Protein AF-A0A8T5KIC7-F1 (afdb_monomer_lite)

Structure (mmCIF, N/CA/C/O backbone):
data_AF-A0A8T5KIC7-F1
#
_entry.id   AF-A0A8T5KIC7-F1
#
loop_
_atom_site.group_PDB
_atom_site.id
_atom_site.type_symbol
_atom_site.label_atom_id
_atom_site.label_alt_id
_atom_site.label_comp_id
_atom_site.label_asym_id
_atom_site.label_entity_id
_atom_site.label_seq_id
_atom_site.pdbx_PDB_ins_code
_atom_site.Cartn_x
_atom_site.Cartn_y
_atom_site.Cartn_z
_atom_site.occupancy
_atom_site.B_iso_or_equiv
_atom_site.auth_seq_id
_atom_site.auth_comp_id
_atom_site.auth_asym_id
_atom_site.auth_atom_id
_atom_site.pdbx_PDB_model_num
ATOM 1 N N . ALA A 1 1 ? 33.654 11.882 -18.221 1.00 42.78 1 ALA A N 1
ATOM 2 C CA . ALA A 1 1 ? 33.179 10.491 -18.332 1.00 42.78 1 ALA A CA 1
ATOM 3 C C . ALA A 1 1 ? 33.387 9.839 -16.976 1.00 42.78 1 ALA A C 1
ATOM 5 O O . ALA A 1 1 ? 34.478 9.979 -16.438 1.00 42.78 1 ALA A O 1
ATOM 6 N N . VAL A 1 2 ? 32.353 9.245 -16.381 1.00 43.81 2 VAL A N 1
ATOM 7 C CA . VAL A 1 2 ? 32.479 8.500 -15.118 1.00 43.81 2 VAL A CA 1
ATOM 8 C C . VAL A 1 2 ? 32.190 7.044 -15.455 1.00 43.81 2 VAL A C 1
ATOM 10 O O . VAL A 1 2 ? 31.061 6.596 -15.331 1.00 43.81 2 VAL A O 1
ATOM 13 N N . ASP A 1 3 ? 33.214 6.356 -15.958 1.00 50.81 3 ASP A N 1
ATOM 14 C CA . ASP A 1 3 ? 33.182 4.938 -16.322 1.00 50.81 3 ASP A CA 1
ATOM 15 C C . ASP A 1 3 ? 34.387 4.243 -15.673 1.00 50.81 3 ASP A C 1
ATOM 17 O O . ASP A 1 3 ? 35.364 3.890 -16.327 1.00 50.81 3 ASP A O 1
ATOM 21 N N . MET A 1 4 ? 34.333 4.080 -14.350 1.00 52.72 4 MET A N 1
ATOM 22 C CA . MET A 1 4 ? 35.176 3.120 -13.629 1.00 52.72 4 MET A CA 1
ATOM 23 C C . MET A 1 4 ? 34.261 2.180 -12.836 1.00 52.72 4 MET A C 1
ATOM 25 O O . MET A 1 4 ? 34.002 2.429 -11.658 1.00 52.72 4 MET A O 1
ATOM 29 N N . PRO A 1 5 ? 33.729 1.116 -13.471 1.00 55.31 5 PRO A N 1
ATOM 30 C CA . PRO A 1 5 ? 32.832 0.162 -12.816 1.00 55.31 5 PRO A CA 1
ATOM 31 C C . PRO A 1 5 ? 33.469 -0.538 -11.609 1.00 55.31 5 PRO A C 1
ATOM 33 O O . PRO A 1 5 ? 32.752 -0.934 -10.700 1.00 55.31 5 PRO A O 1
ATOM 36 N N . GLU A 1 6 ? 34.801 -0.656 -11.579 1.00 56.16 6 GLU A N 1
ATOM 37 C CA . GLU A 1 6 ? 35.545 -1.322 -10.497 1.00 56.16 6 GLU A CA 1
ATOM 38 C C . GLU A 1 6 ? 35.729 -0.465 -9.234 1.00 56.16 6 GLU A C 1
ATOM 40 O O . GLU A 1 6 ? 36.170 -0.974 -8.211 1.00 56.16 6 GLU A O 1
ATOM 45 N N . ILE A 1 7 ? 35.370 0.823 -9.284 1.00 55.19 7 ILE A N 1
ATOM 46 C CA . ILE A 1 7 ? 35.422 1.755 -8.138 1.00 55.19 7 ILE A CA 1
ATOM 47 C C . ILE A 1 7 ? 34.004 2.232 -7.774 1.00 55.19 7 ILE A C 1
ATOM 49 O O . ILE A 1 7 ? 33.809 3.184 -7.022 1.00 55.19 7 ILE A O 1
ATOM 53 N N . CYS A 1 8 ? 32.976 1.612 -8.357 1.00 53.81 8 CYS A N 1
ATOM 54 C CA . CYS A 1 8 ? 31.594 1.989 -8.121 1.00 53.81 8 CYS A CA 1
ATOM 55 C C . CYS A 1 8 ? 30.953 0.997 -7.149 1.00 53.81 8 CYS A C 1
ATOM 57 O O . CYS A 1 8 ? 30.406 -0.023 -7.558 1.00 53.81 8 CYS A O 1
ATOM 59 N N . ASP A 1 9 ? 30.965 1.336 -5.860 1.00 59.59 9 ASP A N 1
ATOM 60 C CA 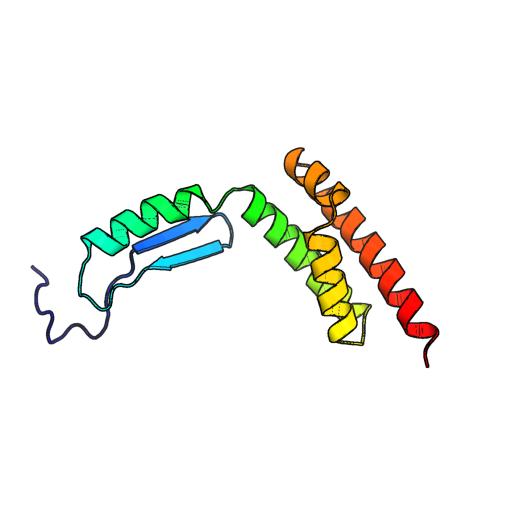. ASP A 1 9 ? 30.310 0.552 -4.800 1.00 59.59 9 ASP A CA 1
ATOM 61 C C . ASP A 1 9 ? 28.767 0.596 -4.882 1.00 59.59 9 ASP A C 1
ATOM 63 O O . ASP A 1 9 ? 28.069 0.056 -4.021 1.00 59.59 9 ASP A O 1
ATOM 67 N N . PHE A 1 10 ? 28.198 1.280 -5.887 1.00 62.19 10 PHE A N 1
ATOM 68 C CA . PHE A 1 10 ? 26.761 1.509 -5.988 1.00 62.19 10 PHE A CA 1
ATOM 69 C C . PHE A 1 10 ? 26.236 1.555 -7.429 1.00 62.19 10 PHE A C 1
ATOM 71 O O . PHE A 1 10 ? 26.627 2.392 -8.241 1.00 62.19 10 PHE A O 1
ATOM 78 N N . TYR A 1 11 ? 25.238 0.718 -7.719 1.00 73.12 11 TYR A N 1
ATOM 79 C CA . TYR A 1 11 ? 24.448 0.813 -8.946 1.00 73.12 11 TYR A CA 1
ATOM 80 C C . TYR A 1 11 ? 23.289 1.791 -8.760 1.00 73.12 11 TYR A C 1
ATOM 82 O O . TYR A 1 11 ? 22.445 1.584 -7.892 1.00 73.12 11 TYR A O 1
ATOM 90 N N . SER A 1 12 ? 23.188 2.813 -9.616 1.00 80.44 12 SER A N 1
ATOM 91 C CA . SER A 1 12 ? 22.031 3.718 -9.610 1.00 80.44 12 SER A CA 1
ATOM 92 C C . SER A 1 12 ? 20.760 2.983 -10.079 1.00 80.44 12 SER A C 1
ATOM 94 O O . SER A 1 12 ? 20.701 2.552 -11.239 1.00 80.44 12 SER A O 1
ATOM 96 N N . PRO A 1 13 ? 19.742 2.801 -9.214 1.00 90.06 13 PRO A N 1
ATOM 97 C CA . PRO A 1 13 ? 18.540 2.055 -9.566 1.00 90.06 13 PRO A CA 1
ATOM 98 C C . PRO A 1 13 ? 17.670 2.797 -10.583 1.00 90.06 13 PRO A C 1
ATOM 100 O O . PRO A 1 13 ? 17.586 4.026 -10.606 1.00 90.06 13 PRO A O 1
ATOM 103 N N . ALA A 1 14 ? 16.898 2.041 -11.366 1.00 95.19 14 ALA A N 1
ATOM 104 C CA . ALA A 1 14 ? 15.762 2.615 -12.076 1.00 95.19 14 ALA A CA 1
ATOM 105 C C . ALA A 1 14 ? 14.617 2.836 -11.072 1.00 95.19 14 ALA A C 1
ATOM 107 O O . ALA A 1 14 ? 13.985 1.877 -10.634 1.00 95.19 14 ALA A O 1
ATOM 108 N N . VAL A 1 15 ? 14.359 4.095 -10.701 1.00 96.00 15 VAL A N 1
ATOM 109 C CA . VAL A 1 15 ? 13.364 4.456 -9.672 1.00 96.00 15 VAL A CA 1
ATOM 110 C C . VAL A 1 15 ? 12.106 5.062 -10.286 1.00 96.00 15 VAL A C 1
ATOM 112 O O . VAL A 1 15 ? 12.197 5.866 -11.217 1.00 96.00 15 VAL A O 1
ATOM 115 N N . PHE A 1 16 ? 10.933 4.718 -9.757 1.00 96.88 16 PHE A N 1
ATOM 116 C CA . PHE A 1 16 ? 9.690 5.470 -9.957 1.00 96.88 16 PHE A CA 1
ATOM 117 C C . PHE A 1 16 ? 8.938 5.636 -8.630 1.00 96.88 16 PHE A C 1
ATOM 119 O O . PHE A 1 16 ? 9.221 4.935 -7.655 1.00 96.88 16 PHE A O 1
ATOM 126 N N . HIS A 1 17 ? 7.993 6.576 -8.589 1.00 96.31 17 HIS A N 1
ATOM 127 C CA . HIS A 1 17 ? 7.156 6.813 -7.418 1.00 96.31 17 HIS A CA 1
ATOM 128 C C . HIS A 1 17 ? 5.704 7.112 -7.800 1.00 96.31 17 HIS A C 1
ATOM 130 O O . HIS A 1 17 ? 5.428 7.577 -8.907 1.00 96.31 17 HIS A O 1
ATOM 136 N N . ARG A 1 18 ? 4.795 6.845 -6.861 1.00 96.00 18 ARG A N 1
ATOM 137 C CA . ARG A 1 18 ? 3.358 7.129 -6.935 1.00 96.00 18 ARG A CA 1
ATOM 138 C C . ARG A 1 18 ? 2.893 7.513 -5.530 1.00 96.00 18 ARG A C 1
ATOM 140 O O . ARG A 1 18 ? 2.860 6.664 -4.642 1.00 96.00 18 ARG A O 1
ATOM 147 N N . GLY A 1 19 ? 2.659 8.805 -5.300 1.00 91.62 19 GLY A N 1
ATOM 148 C CA . GLY A 1 19 ? 2.508 9.348 -3.946 1.00 91.62 19 GLY A CA 1
ATOM 149 C C . GLY A 1 19 ? 3.675 8.946 -3.035 1.00 91.62 19 GLY A C 1
ATOM 150 O O . GLY A 1 19 ? 4.842 9.149 -3.384 1.00 91.62 19 GLY A O 1
ATOM 151 N N . SER A 1 20 ? 3.361 8.328 -1.895 1.00 94.88 20 SER A N 1
ATOM 152 C CA . SER A 1 20 ? 4.344 7.829 -0.918 1.00 94.88 20 SER A CA 1
ATOM 153 C C . SER A 1 20 ? 4.961 6.465 -1.278 1.00 94.88 20 SER A C 1
ATOM 155 O O . SER A 1 20 ? 5.858 5.997 -0.574 1.00 94.88 20 SER A O 1
ATOM 157 N N . ILE A 1 21 ? 4.532 5.827 -2.374 1.00 97.19 21 ILE A N 1
ATOM 158 C CA . ILE A 1 21 ? 5.086 4.556 -2.860 1.00 97.19 21 ILE A CA 1
ATOM 159 C C . ILE A 1 21 ? 6.332 4.843 -3.699 1.00 97.19 21 ILE A C 1
ATOM 161 O O . ILE A 1 21 ? 6.276 5.595 -4.672 1.00 97.19 21 ILE A O 1
ATOM 165 N N . ARG A 1 22 ? 7.460 4.214 -3.353 1.00 96.75 22 ARG A N 1
ATOM 166 C CA . ARG A 1 22 ? 8.718 4.266 -4.114 1.00 96.75 22 ARG A CA 1
ATOM 167 C C . ARG A 1 22 ? 9.174 2.860 -4.471 1.00 96.75 22 ARG A C 1
ATOM 169 O O . ARG A 1 22 ? 9.220 1.992 -3.606 1.00 96.75 22 ARG A O 1
ATOM 176 N N . VAL A 1 23 ? 9.557 2.664 -5.729 1.00 96.75 23 VAL A N 1
ATOM 177 C CA . VAL A 1 23 ? 10.073 1.387 -6.233 1.00 96.75 23 VAL A CA 1
ATOM 178 C C . VAL A 1 23 ? 11.403 1.638 -6.929 1.00 96.75 23 VAL A C 1
ATOM 180 O O . VAL A 1 23 ? 11.473 2.427 -7.872 1.00 96.75 23 VAL A O 1
ATOM 183 N N . GLY A 1 24 ? 12.454 0.968 -6.456 1.00 96.12 24 GLY A N 1
ATOM 184 C CA . GLY A 1 24 ? 13.776 0.943 -7.078 1.00 96.12 24 GLY A CA 1
ATOM 185 C C . GLY A 1 24 ? 14.056 -0.429 -7.680 1.00 96.12 24 GLY A C 1
ATOM 186 O O . GLY A 1 24 ? 13.780 -1.447 -7.052 1.00 96.12 24 GLY A O 1
ATOM 187 N N . ILE A 1 25 ? 14.580 -0.456 -8.904 1.00 95.75 25 ILE A N 1
ATOM 188 C CA . ILE A 1 25 ? 14.869 -1.692 -9.637 1.00 95.75 25 ILE A CA 1
ATOM 189 C C . ILE A 1 25 ? 16.365 -1.756 -9.935 1.00 95.75 25 ILE A C 1
ATOM 191 O O . ILE A 1 25 ? 16.897 -0.898 -10.648 1.00 95.75 25 ILE A O 1
ATOM 195 N N . CYS A 1 26 ? 17.011 -2.802 -9.417 1.00 93.06 26 CYS A N 1
ATOM 196 C CA . CYS A 1 26 ? 18.433 -3.096 -9.582 1.00 93.06 26 CYS A CA 1
ATOM 197 C C . CYS A 1 26 ? 18.631 -4.396 -10.369 1.00 93.06 26 CYS A C 1
ATOM 199 O O . CYS A 1 26 ? 17.796 -5.296 -10.324 1.00 93.06 26 CYS A O 1
ATOM 201 N N . THR A 1 27 ? 19.745 -4.487 -11.092 1.00 92.44 27 THR A N 1
ATOM 202 C CA . THR A 1 27 ? 20.151 -5.678 -11.860 1.00 92.44 27 THR A CA 1
ATOM 203 C C . THR A 1 27 ? 21.585 -6.102 -11.527 1.00 92.44 27 THR A C 1
ATOM 205 O O . THR A 1 27 ? 22.237 -6.725 -12.358 1.00 92.44 27 THR A O 1
ATOM 208 N N . ASP A 1 28 ? 22.100 -5.725 -10.351 1.00 89.12 28 ASP A N 1
ATOM 209 C CA . ASP 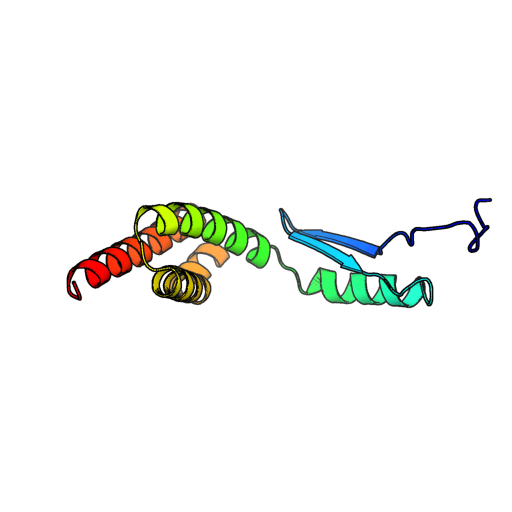A 1 28 ? 23.503 -5.915 -9.936 1.00 89.12 28 ASP A CA 1
ATOM 210 C C . ASP A 1 28 ? 24.505 -5.443 -11.001 1.00 89.12 28 ASP A C 1
ATOM 212 O O . ASP A 1 28 ? 25.463 -6.134 -11.335 1.00 89.12 28 ASP A O 1
ATOM 216 N N . GLY A 1 29 ? 24.204 -4.314 -11.650 1.00 85.12 29 GLY A N 1
ATOM 217 C CA . GLY A 1 29 ? 25.015 -3.772 -12.744 1.00 85.12 29 GLY A CA 1
ATOM 218 C C . GLY A 1 29 ? 24.956 -4.547 -14.057 1.00 85.12 29 GLY A C 1
ATOM 219 O O . GLY A 1 29 ? 25.449 -4.057 -15.068 1.00 85.12 29 GLY A O 1
ATOM 220 N N . LYS A 1 30 ? 24.314 -5.720 -14.089 1.00 90.25 30 LYS A N 1
ATOM 221 C CA . LYS A 1 30 ? 24.335 -6.626 -15.246 1.00 90.25 30 LYS A CA 1
ATOM 222 C C . LYS A 1 30 ? 23.600 -6.062 -16.455 1.00 90.25 30 LYS A C 1
ATOM 224 O O . LYS A 1 30 ? 23.921 -6.418 -17.584 1.00 90.25 30 LYS A O 1
ATOM 229 N N . SER A 1 31 ? 22.576 -5.226 -16.252 1.00 92.50 31 SER A N 1
ATOM 230 C CA . SER A 1 31 ? 21.840 -4.644 -17.380 1.00 92.50 31 SER A CA 1
ATOM 231 C C . SER A 1 31 ? 21.051 -3.373 -17.029 1.00 92.50 31 SER A C 1
ATOM 233 O O . SER A 1 31 ? 20.004 -3.465 -16.374 1.00 92.50 31 SER A O 1
ATOM 235 N N . PRO A 1 32 ? 21.463 -2.189 -17.528 1.00 90.31 32 PRO A N 1
ATOM 236 C CA . PRO A 1 32 ? 20.672 -0.959 -17.418 1.00 90.31 32 PRO A CA 1
ATOM 237 C C . PRO A 1 32 ? 19.439 -0.955 -18.337 1.00 90.31 32 PRO A C 1
ATOM 239 O O . PRO A 1 32 ? 18.495 -0.198 -18.115 1.00 90.31 32 PRO A O 1
ATOM 242 N N . ILE A 1 33 ? 19.424 -1.784 -19.387 1.00 95.38 33 ILE A N 1
ATOM 243 C CA . ILE A 1 33 ? 18.274 -1.907 -20.295 1.00 95.38 33 ILE A CA 1
ATOM 244 C C . ILE A 1 33 ? 17.140 -2.658 -19.592 1.00 95.38 33 ILE A C 1
ATOM 246 O O . ILE A 1 33 ? 16.002 -2.186 -19.588 1.00 95.38 33 ILE A O 1
ATOM 250 N N . VAL A 1 34 ? 17.448 -3.785 -18.940 1.00 96.62 34 VAL A N 1
ATOM 251 C CA . VAL A 1 34 ? 16.446 -4.592 -18.224 1.00 96.62 34 VAL A CA 1
ATOM 252 C C . VAL A 1 34 ? 15.793 -3.788 -17.098 1.00 96.62 34 VAL A C 1
ATOM 254 O O . VAL A 1 34 ? 14.566 -3.787 -16.994 1.00 96.62 34 VAL A O 1
ATOM 257 N N . SER A 1 35 ? 16.565 -3.036 -16.303 1.00 96.31 35 SER A N 1
ATOM 258 C CA . SER A 1 35 ? 16.002 -2.207 -15.224 1.00 96.31 35 SER A CA 1
ATOM 259 C C . SER A 1 35 ? 15.045 -1.127 -15.753 1.00 96.31 35 SER A C 1
ATOM 261 O O . SER A 1 35 ? 13.976 -0.919 -15.175 1.00 96.31 35 SER A O 1
ATOM 263 N N . LYS A 1 36 ? 15.354 -0.495 -16.896 1.00 95.12 36 LYS A N 1
ATOM 264 C CA . LYS A 1 36 ? 14.465 0.479 -17.562 1.00 95.12 36 LYS A CA 1
ATOM 265 C C . LYS A 1 36 ? 13.167 -0.155 -18.075 1.00 95.12 36 LYS A C 1
ATOM 267 O O . LYS A 1 36 ? 12.096 0.426 -17.892 1.00 95.12 36 LYS A O 1
ATOM 272 N N . VAL A 1 37 ? 13.240 -1.335 -18.695 1.00 97.19 37 VAL A N 1
ATOM 273 C CA . VAL A 1 37 ? 12.053 -2.055 -19.196 1.00 97.19 37 VAL A CA 1
ATOM 274 C C . VAL A 1 37 ? 11.143 -2.476 -18.041 1.00 97.19 37 VAL A C 1
ATOM 276 O O . VAL A 1 37 ? 9.933 -2.249 -18.095 1.00 97.19 37 VAL A O 1
ATOM 279 N N . LEU A 1 38 ? 11.720 -3.019 -16.965 1.00 97.69 38 LEU A N 1
ATOM 280 C CA . LEU A 1 38 ? 10.976 -3.375 -15.757 1.00 97.69 38 LEU A CA 1
ATOM 281 C C . LEU A 1 38 ? 10.334 -2.150 -15.105 1.00 97.69 38 LEU A C 1
ATOM 283 O O . LEU A 1 38 ? 9.158 -2.215 -14.754 1.00 97.69 38 LEU A O 1
ATOM 287 N N . LYS A 1 39 ? 11.054 -1.023 -15.013 1.00 97.50 39 LYS A N 1
ATOM 288 C CA . LYS A 1 39 ? 10.497 0.244 -14.519 1.00 97.50 39 LYS A CA 1
ATOM 289 C C . LYS A 1 39 ? 9.248 0.627 -15.299 1.00 97.50 39 LYS A C 1
ATOM 291 O O . LYS A 1 39 ? 8.223 0.892 -14.682 1.00 97.50 39 LYS A O 1
ATOM 296 N N . LYS A 1 40 ? 9.307 0.611 -16.634 1.00 96.94 40 LYS A N 1
ATOM 297 C CA . LYS A 1 40 ? 8.153 0.946 -17.479 1.00 96.94 40 LYS A CA 1
ATOM 298 C C . LYS A 1 40 ? 6.963 0.024 -17.188 1.00 96.94 40 LYS A C 1
ATOM 300 O O . LYS A 1 40 ? 5.871 0.524 -16.943 1.00 96.94 40 LYS A O 1
ATOM 305 N N . ARG A 1 41 ? 7.190 -1.294 -17.142 1.00 97.12 41 ARG A N 1
ATOM 306 C CA . ARG A 1 41 ? 6.142 -2.301 -16.892 1.00 97.12 41 ARG A CA 1
ATOM 307 C C . ARG A 1 41 ? 5.510 -2.184 -15.502 1.00 97.12 41 ARG A C 1
ATOM 309 O O . ARG A 1 41 ? 4.297 -2.283 -15.377 1.00 97.12 41 ARG A 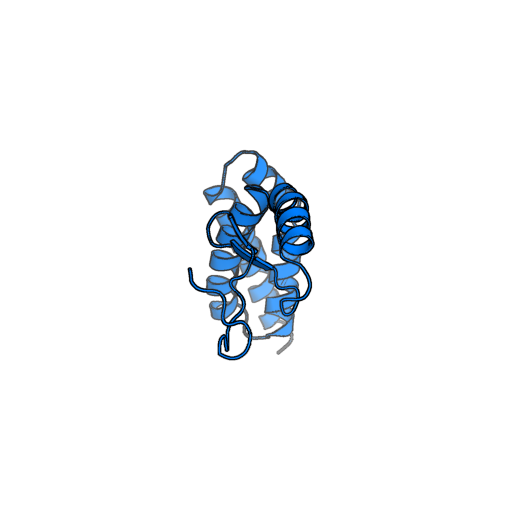O 1
ATOM 316 N N . LEU A 1 42 ? 6.319 -1.990 -14.464 1.00 97.00 42 LEU A N 1
ATOM 317 C CA . LEU A 1 42 ? 5.835 -1.908 -13.083 1.00 97.00 42 LEU A CA 1
ATOM 318 C C . LEU A 1 42 ? 5.189 -0.549 -12.787 1.00 97.00 42 LEU A C 1
ATOM 320 O O . LEU A 1 42 ? 4.188 -0.490 -12.082 1.00 97.00 42 LEU A O 1
ATOM 324 N N . SER A 1 43 ? 5.692 0.540 -13.375 1.00 96.12 43 SER A N 1
ATOM 325 C CA . SER A 1 43 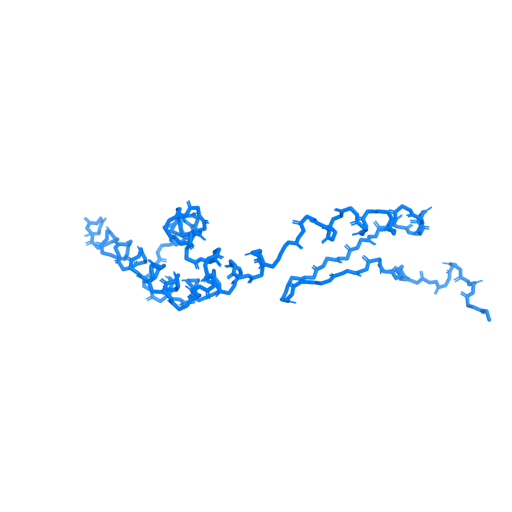? 5.118 1.877 -13.165 1.00 96.12 43 SER A CA 1
ATOM 326 C C . SER A 1 43 ? 3.682 2.020 -13.673 1.00 96.12 43 SER A C 1
ATOM 328 O O . SER A 1 43 ? 2.935 2.836 -13.141 1.00 96.12 43 SER A O 1
ATOM 330 N N . SER A 1 44 ? 3.277 1.223 -14.670 1.00 95.06 44 SER A N 1
ATOM 331 C CA . SER A 1 44 ? 1.888 1.181 -15.142 1.00 95.06 44 SER A CA 1
ATOM 332 C C . SER A 1 44 ? 0.977 0.323 -14.266 1.00 95.06 44 SER A C 1
ATOM 334 O O . SER A 1 44 ? -0.236 0.434 -14.385 1.00 95.06 44 SER A O 1
ATOM 336 N N . GLN A 1 45 ? 1.542 -0.544 -13.421 1.00 96.56 45 GLN A N 1
ATOM 337 C CA . GLN A 1 45 ? 0.780 -1.390 -12.500 1.00 96.56 45 GLN A CA 1
ATOM 338 C C . GLN A 1 45 ? 0.540 -0.709 -11.151 1.00 96.56 45 GLN A C 1
ATOM 340 O O . GLN A 1 45 ? -0.448 -1.020 -10.502 1.00 96.56 45 GLN A O 1
ATOM 345 N N . VAL A 1 46 ? 1.410 0.223 -10.742 1.00 96.81 46 VAL A N 1
ATOM 346 C CA . VAL A 1 46 ? 1.211 1.033 -9.530 1.00 96.81 46 VAL A CA 1
ATOM 347 C C . VAL A 1 46 ? 0.395 2.280 -9.873 1.00 96.81 46 VAL A C 1
ATOM 349 O O . VAL A 1 46 ? 0.880 3.250 -10.474 1.00 96.81 46 VAL A O 1
ATOM 352 N N . THR A 1 47 ? -0.869 2.233 -9.488 1.00 95.38 47 THR A N 1
ATOM 353 C CA . THR A 1 47 ? -1.919 3.194 -9.819 1.00 95.38 47 THR A CA 1
ATOM 354 C C . THR A 1 47 ? -2.087 4.262 -8.736 1.00 95.38 47 THR A C 1
ATOM 356 O O . THR A 1 47 ? -1.589 4.131 -7.620 1.00 95.38 47 THR A O 1
ATOM 359 N N . GLU A 1 48 ? -2.823 5.336 -9.040 1.00 93.94 48 GLU A N 1
ATOM 360 C CA . GLU A 1 48 ? -3.231 6.310 -8.010 1.00 93.94 48 GLU A CA 1
ATOM 361 C C . GLU A 1 48 ? -4.064 5.649 -6.903 1.00 93.94 48 GLU A C 1
ATOM 363 O O . GLU A 1 48 ? -3.935 6.010 -5.736 1.00 93.94 48 GLU A O 1
ATOM 368 N N . MET A 1 49 ? -4.846 4.620 -7.244 1.00 95.38 49 MET A N 1
ATOM 369 C CA . MET A 1 49 ? -5.641 3.858 -6.285 1.00 95.38 49 MET A CA 1
ATOM 370 C C . MET A 1 49 ? -4.777 3.198 -5.203 1.00 95.38 49 MET A C 1
ATOM 372 O O . MET A 1 49 ? -5.167 3.169 -4.038 1.00 95.38 49 MET A O 1
ATOM 376 N N . ASP A 1 50 ? -3.577 2.725 -5.550 1.00 96.62 50 ASP A N 1
ATOM 377 C CA . ASP A 1 50 ? -2.628 2.180 -4.573 1.00 96.62 50 ASP A CA 1
ATOM 378 C C . ASP A 1 50 ? -2.165 3.255 -3.583 1.00 96.62 50 ASP A C 1
ATOM 380 O O . ASP A 1 50 ? -2.086 3.011 -2.378 1.00 96.62 50 ASP A O 1
ATOM 384 N N . SER A 1 51 ? -1.916 4.474 -4.074 1.00 95.81 51 SER A N 1
ATOM 385 C CA . SER A 1 51 ? -1.564 5.608 -3.215 1.00 95.81 51 SER A CA 1
ATOM 386 C C . SER A 1 51 ? -2.729 6.018 -2.313 1.00 95.81 51 SER A C 1
ATOM 388 O O . SER A 1 51 ? -2.514 6.317 -1.142 1.00 95.81 51 SER A O 1
ATOM 390 N N . LEU A 1 52 ? -3.962 6.016 -2.820 1.00 96.00 52 LEU A N 1
ATOM 391 C CA . LEU A 1 52 ? -5.149 6.330 -2.022 1.00 96.00 52 LEU A CA 1
ATOM 392 C C . LEU A 1 52 ? -5.404 5.280 -0.933 1.00 96.00 52 LEU A C 1
ATOM 394 O O . LEU A 1 52 ? -5.669 5.625 0.221 1.00 96.00 52 LEU A O 1
ATOM 398 N N . ASN A 1 53 ? -5.268 3.999 -1.280 1.00 97.00 53 ASN A N 1
ATOM 399 C CA . ASN A 1 53 ? -5.340 2.903 -0.319 1.00 97.00 53 ASN A CA 1
ATOM 400 C C . ASN A 1 53 ? -4.267 3.030 0.765 1.00 97.00 53 ASN A C 1
ATOM 402 O O . ASN A 1 53 ? -4.564 2.800 1.936 1.00 97.00 53 ASN A O 1
ATOM 406 N N . LEU A 1 54 ? -3.042 3.433 0.406 1.00 97.62 54 LEU A N 1
ATOM 407 C CA . LEU A 1 54 ? -1.965 3.673 1.368 1.00 97.62 54 LEU A CA 1
ATOM 408 C C . LEU A 1 54 ? -2.366 4.718 2.417 1.00 97.62 54 LEU A C 1
ATOM 410 O O . LEU A 1 54 ? -2.136 4.497 3.604 1.00 97.62 54 LEU A O 1
ATOM 414 N N . GLU A 1 55 ? -3.016 5.811 2.015 1.00 97.50 55 GLU A N 1
ATOM 415 C CA . GLU A 1 55 ? -3.472 6.855 2.943 1.00 97.50 55 GLU A CA 1
ATOM 416 C C . GLU A 1 55 ? -4.566 6.364 3.905 1.00 97.50 55 GLU A C 1
ATOM 418 O O . GLU A 1 55 ? -4.564 6.711 5.092 1.00 97.50 55 GLU A O 1
ATOM 423 N N . VAL A 1 56 ? -5.496 5.531 3.425 1.00 98.25 56 VAL A N 1
ATOM 424 C CA . VAL A 1 56 ? -6.502 4.885 4.288 1.00 98.25 56 VAL A CA 1
ATOM 425 C C . VAL A 1 56 ? -5.836 3.898 5.241 1.00 98.25 56 VAL A C 1
ATOM 427 O O . VAL A 1 56 ? -6.133 3.907 6.433 1.00 98.25 56 VAL A O 1
ATOM 430 N N . GLN A 1 57 ? -4.901 3.086 4.750 1.00 98.25 57 GLN A N 1
ATOM 431 C CA . GLN A 1 57 ? -4.186 2.096 5.554 1.00 98.25 57 GLN A CA 1
ATOM 432 C C . GLN A 1 57 ? -3.299 2.735 6.620 1.00 98.25 57 GLN A C 1
ATOM 434 O O . GLN A 1 57 ? -3.244 2.243 7.747 1.00 98.25 57 GLN A O 1
ATOM 439 N N . HIS A 1 58 ? -2.638 3.849 6.306 1.00 98.19 58 HIS A N 1
ATOM 440 C CA . HIS A 1 58 ? -1.870 4.607 7.286 1.00 98.19 58 HIS A CA 1
ATOM 441 C C . HIS A 1 58 ? -2.768 5.078 8.436 1.00 98.19 58 HIS A C 1
ATOM 443 O O . HIS A 1 58 ? -2.483 4.791 9.600 1.00 98.19 58 HIS A O 1
ATOM 449 N N . HIS A 1 59 ? -3.894 5.715 8.101 1.00 98.31 59 HIS A N 1
ATOM 450 C CA . HIS A 1 59 ? -4.888 6.169 9.076 1.00 98.31 59 HIS A CA 1
ATOM 451 C C . HIS A 1 59 ? -5.437 5.015 9.925 1.00 98.31 59 HIS A C 1
ATOM 453 O O . HIS A 1 59 ? -5.395 5.056 11.156 1.00 98.31 59 HIS A O 1
ATOM 459 N N . ALA A 1 60 ? -5.884 3.945 9.263 1.00 98.38 60 ALA A N 1
ATOM 460 C CA . ALA A 1 60 ? -6.430 2.758 9.905 1.00 98.38 60 ALA A CA 1
ATOM 461 C C . ALA A 1 60 ? -5.418 2.107 10.856 1.00 98.38 60 ALA A C 1
ATOM 463 O O . ALA A 1 60 ? -5.769 1.742 11.975 1.00 98.38 60 ALA A O 1
ATOM 464 N N . ARG A 1 61 ? -4.144 2.001 10.459 1.00 98.06 61 ARG A N 1
ATOM 465 C CA . ARG A 1 61 ? -3.083 1.420 11.291 1.00 98.06 61 ARG A CA 1
ATOM 466 C C . ARG A 1 61 ? -2.854 2.216 12.570 1.00 98.06 61 ARG A C 1
ATOM 468 O O . ARG A 1 61 ? -2.705 1.609 13.631 1.00 98.06 61 ARG A O 1
ATOM 475 N N . GLU A 1 62 ? -2.799 3.541 12.483 1.00 98.19 62 GLU A N 1
ATOM 476 C CA . GLU A 1 62 ? -2.573 4.392 13.655 1.00 98.19 62 GLU A CA 1
ATOM 477 C C . GLU A 1 62 ? -3.744 4.339 14.639 1.00 98.19 62 GLU A C 1
ATOM 479 O O . GLU A 1 62 ? -3.524 4.342 15.852 1.00 98.19 62 GLU A O 1
ATOM 484 N N . LEU A 1 63 ? -4.976 4.209 14.143 1.00 97.88 63 LEU A N 1
ATOM 485 C CA . LEU A 1 63 ? -6.142 4.011 14.998 1.00 97.88 63 LEU A CA 1
ATOM 486 C C . LEU A 1 63 ? -6.197 2.597 15.590 1.00 97.88 63 LEU A C 1
ATOM 488 O O . LEU A 1 63 ? -6.386 2.438 16.794 1.00 97.88 63 LEU A O 1
ATOM 492 N N . ALA A 1 64 ? -5.988 1.567 14.771 1.00 97.56 64 ALA A N 1
ATOM 493 C CA . ALA A 1 64 ? -6.071 0.176 15.198 1.00 97.56 64 ALA A CA 1
ATOM 494 C C . ALA A 1 64 ? -5.018 -0.164 16.264 1.00 97.56 64 ALA A C 1
ATOM 496 O O . ALA A 1 64 ? -5.303 -0.929 17.174 1.00 97.56 64 ALA A O 1
ATOM 497 N N . LYS A 1 65 ? -3.826 0.448 16.225 1.00 97.12 65 LYS A N 1
ATOM 498 C CA . LYS A 1 65 ? -2.836 0.333 17.314 1.00 97.12 65 LYS A CA 1
ATOM 499 C C . LYS A 1 65 ? -3.346 0.831 18.667 1.00 97.12 65 LYS A C 1
ATOM 501 O O . LYS A 1 65 ? -2.889 0.336 19.687 1.00 97.12 65 LYS A O 1
ATOM 506 N N . LYS A 1 66 ? -4.218 1.842 18.671 1.00 96.69 66 LYS A N 1
ATOM 507 C CA . LYS A 1 66 ? -4.756 2.454 19.894 1.00 96.69 66 LYS A CA 1
ATOM 508 C C . LYS A 1 66 ? -5.969 1.700 20.434 1.00 96.69 66 LYS A C 1
ATOM 510 O O . LYS A 1 66 ? -6.251 1.810 21.618 1.00 96.69 66 LYS A O 1
ATOM 515 N N . LYS A 1 67 ? -6.699 0.997 19.562 1.00 96.38 67 LYS A N 1
ATOM 516 C CA . LYS A 1 67 ? -7.984 0.358 19.887 1.00 96.38 67 LYS A CA 1
ATOM 517 C C . LYS A 1 67 ? -7.942 -1.168 19.944 1.00 96.38 67 LYS A C 1
ATOM 519 O O . LYS A 1 67 ? -8.814 -1.756 20.564 1.00 96.38 67 LYS A O 1
ATOM 524 N N . ILE A 1 68 ? -6.970 -1.805 19.293 1.00 95.62 68 ILE A N 1
ATOM 525 C CA . ILE A 1 68 ? -6.857 -3.264 19.194 1.00 95.62 68 ILE A CA 1
ATOM 526 C C . ILE A 1 68 ? -5.512 -3.685 19.788 1.00 95.62 68 ILE A C 1
ATOM 528 O O . ILE A 1 68 ? -4.444 -3.419 19.213 1.00 95.62 68 ILE A O 1
ATOM 532 N N . ASN A 1 69 ? -5.572 -4.348 20.942 1.00 93.12 69 ASN A N 1
ATOM 533 C CA . ASN A 1 69 ? -4.388 -4.751 21.701 1.00 93.12 69 ASN A CA 1
ATOM 534 C C . ASN A 1 69 ? -3.669 -5.922 21.016 1.00 93.12 69 ASN A C 1
ATOM 536 O O . ASN A 1 69 ? -2.442 -5.913 20.879 1.00 93.12 69 ASN A O 1
ATOM 540 N N . ASN A 1 70 ? -4.424 -6.911 20.529 1.00 94.62 70 ASN A N 1
ATOM 541 C CA . ASN A 1 70 ? -3.868 -8.113 19.921 1.00 94.62 70 ASN A CA 1
ATOM 542 C C . ASN A 1 70 ? -3.302 -7.800 18.526 1.00 94.62 70 ASN A C 1
ATOM 544 O O . ASN A 1 70 ? -3.918 -7.138 17.686 1.00 94.62 70 ASN A O 1
ATOM 548 N N . SER A 1 71 ? -2.076 -8.258 18.274 1.00 92.81 71 SER A N 1
ATOM 549 C CA . SER A 1 71 ? -1.369 -7.991 17.023 1.00 92.81 71 SER A CA 1
ATOM 550 C C . SER A 1 71 ? -1.938 -8.758 15.825 1.00 92.81 71 SER A C 1
ATOM 552 O O . SER A 1 71 ? -1.920 -8.210 14.719 1.00 92.81 71 SER A O 1
ATOM 554 N N . SER A 1 72 ? -2.453 -9.974 16.033 1.00 95.00 72 SER A N 1
ATOM 555 C CA . SER A 1 72 ? -3.129 -10.769 15.004 1.00 95.00 72 SER A CA 1
ATOM 556 C C . SER A 1 72 ? -4.444 -10.111 14.612 1.00 95.00 72 SER A C 1
ATOM 558 O O . SER A 1 72 ? -4.638 -9.819 13.436 1.00 95.00 72 SER A O 1
ATOM 560 N N . ASP A 1 73 ? -5.274 -9.739 15.588 1.00 95.62 73 ASP A N 1
ATOM 561 C CA . ASP A 1 73 ? -6.565 -9.095 15.317 1.00 95.62 73 ASP A CA 1
ATOM 562 C C . ASP A 1 73 ? -6.388 -7.765 14.592 1.00 95.62 73 ASP A C 1
ATOM 564 O O . ASP A 1 73 ? -7.113 -7.456 13.644 1.00 95.62 73 ASP A O 1
ATOM 568 N N . ARG A 1 74 ? -5.366 -6.987 14.969 1.00 97.12 74 ARG A N 1
ATOM 569 C CA . ARG A 1 74 ? -5.023 -5.748 14.266 1.00 97.12 74 ARG A CA 1
ATOM 570 C C . ARG A 1 74 ? -4.627 -6.018 12.817 1.00 97.12 74 ARG A C 1
ATOM 572 O O . ARG A 1 74 ? -5.088 -5.308 11.926 1.00 97.12 74 ARG A O 1
ATOM 579 N N . ARG A 1 75 ? -3.779 -7.019 12.562 1.00 97.44 75 ARG A N 1
ATOM 580 C CA . ARG A 1 75 ? -3.373 -7.399 11.199 1.00 97.44 75 ARG A CA 1
ATOM 581 C C . ARG A 1 75 ? -4.586 -7.827 10.377 1.00 97.44 75 ARG A C 1
ATOM 583 O O . ARG A 1 75 ? -4.776 -7.330 9.269 1.00 97.44 75 ARG A O 1
ATOM 590 N N . ASP A 1 76 ? -5.408 -8.707 10.928 1.00 97.75 76 ASP A N 1
ATOM 591 C CA . ASP A 1 76 ? -6.547 -9.288 10.229 1.00 97.75 76 ASP A CA 1
ATOM 592 C C . ASP A 1 76 ? -7.618 -8.217 9.960 1.00 97.75 76 ASP A C 1
ATOM 594 O O . ASP A 1 76 ? -8.211 -8.178 8.883 1.00 97.75 76 ASP A O 1
ATOM 598 N N . THR A 1 77 ? -7.789 -7.261 10.877 1.00 98.25 77 THR A N 1
ATOM 599 C CA . THR A 1 77 ? -8.637 -6.075 10.684 1.00 98.25 77 THR A CA 1
ATOM 600 C C . THR A 1 77 ? -8.126 -5.175 9.558 1.00 98.25 77 THR A C 1
ATOM 602 O O . THR A 1 77 ? -8.914 -4.746 8.718 1.00 98.25 77 THR A O 1
ATOM 605 N N . LEU A 1 78 ? -6.817 -4.915 9.476 1.00 98.38 78 LEU A N 1
ATOM 606 C CA . LEU A 1 78 ? -6.245 -4.105 8.391 1.00 98.38 78 LEU A CA 1
ATOM 607 C C . LEU A 1 78 ? -6.400 -4.778 7.019 1.00 98.38 78 LEU A C 1
ATOM 609 O O . LEU A 1 78 ? -6.696 -4.091 6.038 1.00 98.38 78 LEU A O 1
ATOM 613 N N . TYR A 1 79 ? -6.283 -6.110 6.950 1.00 98.19 79 TYR A N 1
ATOM 614 C CA . TYR A 1 79 ? -6.585 -6.871 5.733 1.00 98.19 79 TYR A CA 1
ATOM 615 C C . TYR A 1 79 ? -8.069 -6.829 5.365 1.00 98.19 79 TYR A C 1
ATOM 617 O O . TYR A 1 79 ? -8.390 -6.712 4.182 1.00 98.19 79 TYR A O 1
ATOM 625 N N . LYS A 1 80 ? -8.975 -6.886 6.349 1.00 98.12 80 LYS A N 1
ATOM 626 C CA . LYS A 1 80 ? -10.415 -6.695 6.107 1.00 98.12 80 LYS A CA 1
ATOM 627 C C . LYS A 1 80 ? -10.689 -5.312 5.516 1.00 98.12 80 LYS A C 1
ATOM 629 O O . LYS A 1 80 ? -11.387 -5.222 4.520 1.00 98.12 80 LYS A O 1
ATOM 634 N N . ILE A 1 81 ? -10.080 -4.262 6.070 1.00 98.38 81 ILE A N 1
ATOM 635 C CA . ILE A 1 81 ? -10.196 -2.882 5.567 1.00 98.38 81 ILE A CA 1
ATOM 636 C C . ILE A 1 81 ? -9.656 -2.758 4.139 1.00 98.38 81 ILE A C 1
ATOM 638 O O . ILE A 1 81 ? -10.287 -2.121 3.304 1.00 98.38 81 ILE A O 1
ATOM 642 N N . PHE A 1 82 ? -8.503 -3.368 3.843 1.00 98.06 82 PHE A N 1
ATOM 643 C CA . PHE A 1 82 ? -7.899 -3.318 2.507 1.00 98.06 82 PHE A CA 1
ATOM 644 C C . PHE A 1 82 ? -8.798 -3.945 1.435 1.00 98.06 82 PHE A C 1
ATOM 646 O O . PHE A 1 82 ? -8.877 -3.435 0.322 1.00 98.06 82 PHE A O 1
ATOM 653 N N . ASN A 1 83 ? -9.471 -5.045 1.777 1.00 97.81 83 ASN A N 1
ATOM 654 C CA . ASN A 1 83 ? -10.312 -5.801 0.853 1.00 97.81 83 ASN A CA 1
ATOM 655 C C . ASN A 1 83 ? -11.801 -5.426 0.939 1.00 97.81 83 ASN A C 1
ATOM 657 O O . ASN A 1 83 ? -12.624 -6.106 0.327 1.00 97.81 83 ASN A O 1
ATOM 661 N N . ASP A 1 84 ? -12.171 -4.387 1.696 1.00 98.31 84 ASP A N 1
ATOM 662 C CA . ASP A 1 84 ? -13.569 -3.989 1.855 1.00 98.31 84 ASP A CA 1
ATOM 663 C C . ASP A 1 84 ? -14.093 -3.338 0.557 1.00 98.31 84 ASP A C 1
ATOM 665 O O . ASP A 1 84 ? -13.608 -2.269 0.161 1.00 98.31 84 ASP A O 1
ATOM 669 N N . PRO A 1 85 ? -15.109 -3.925 -0.108 1.00 97.56 85 PRO A N 1
ATOM 670 C CA . PRO A 1 85 ? -15.628 -3.383 -1.365 1.00 97.56 85 PRO A CA 1
ATOM 671 C C . PRO A 1 85 ? -16.232 -1.982 -1.204 1.00 97.56 85 PRO A C 1
ATOM 673 O O . PRO A 1 85 ? -16.184 -1.161 -2.119 1.00 97.56 85 PRO A O 1
ATOM 676 N N . GLY A 1 86 ? -16.793 -1.684 -0.029 1.00 97.69 86 GLY A N 1
ATOM 677 C CA . GLY A 1 86 ? -17.389 -0.390 0.270 1.00 97.69 86 GLY A CA 1
ATOM 678 C C . GLY A 1 86 ? -16.348 0.715 0.430 1.00 97.69 86 GLY A C 1
ATOM 679 O O . GLY A 1 86 ? -16.632 1.863 0.084 1.00 97.69 86 GLY A O 1
ATOM 680 N N . ILE A 1 87 ? -15.165 0.400 0.956 1.00 97.94 87 ILE A N 1
ATOM 681 C CA . ILE A 1 87 ? -14.007 1.298 1.003 1.00 97.94 87 ILE A CA 1
ATOM 682 C C . ILE A 1 87 ? -13.450 1.486 -0.405 1.00 97.94 87 ILE A C 1
ATOM 684 O O . ILE A 1 87 ? -13.250 2.628 -0.819 1.00 97.94 87 ILE A O 1
ATOM 688 N N . HIS A 1 88 ? -13.290 0.398 -1.163 1.00 97.19 88 HIS A N 1
ATOM 689 C CA . HIS A 1 88 ? -12.813 0.444 -2.544 1.00 97.19 88 HIS A CA 1
ATOM 690 C C . HIS A 1 88 ? -13.657 1.391 -3.412 1.00 97.19 88 HIS A C 1
ATOM 692 O O . HIS A 1 88 ? -13.131 2.347 -3.974 1.00 97.19 88 HIS A O 1
ATOM 698 N N . MET A 1 89 ? -14.981 1.224 -3.413 1.00 97.88 89 MET A N 1
ATOM 699 C CA . MET A 1 89 ? -15.898 2.065 -4.194 1.00 97.88 89 MET A CA 1
ATOM 700 C C . MET A 1 89 ? -15.812 3.559 -3.824 1.00 97.88 89 MET A C 1
ATOM 702 O O . MET A 1 89 ? -15.925 4.443 -4.680 1.00 97.88 89 MET A O 1
ATOM 706 N N . LYS A 1 90 ? -15.594 3.875 -2.540 1.00 98.06 90 LYS A N 1
ATOM 707 C CA . LYS A 1 90 ? -15.414 5.266 -2.085 1.00 98.06 90 LYS A CA 1
ATOM 708 C C . LYS A 1 90 ? -14.114 5.858 -2.612 1.00 98.06 90 LYS A C 1
ATOM 710 O O . LYS A 1 90 ? -14.103 7.017 -3.018 1.00 98.06 90 LYS A O 1
ATOM 715 N N . LEU A 1 91 ? -13.040 5.074 -2.619 1.00 97.06 91 LEU A N 1
ATOM 716 C CA . LEU A 1 91 ? -11.752 5.498 -3.154 1.00 97.06 91 LEU A CA 1
ATOM 717 C C . LEU A 1 91 ? -11.797 5.704 -4.672 1.00 97.06 91 LEU A C 1
ATOM 719 O O . LEU A 1 91 ? -11.309 6.730 -5.138 1.00 97.06 91 LEU A O 1
ATOM 723 N N . GLU A 1 92 ? -12.468 4.822 -5.419 1.00 96.25 92 GLU A N 1
ATOM 724 C CA . GLU A 1 92 ? -12.716 5.012 -6.859 1.00 96.25 92 GLU A CA 1
ATOM 725 C C . GLU A 1 92 ? -13.490 6.308 -7.144 1.00 96.25 92 GLU A C 1
ATOM 727 O O . GLU A 1 92 ? -13.225 7.003 -8.122 1.00 96.25 92 GLU A O 1
ATOM 732 N N . SER A 1 93 ? -14.404 6.680 -6.245 1.00 96.31 93 SER A N 1
ATOM 733 C CA . SER A 1 93 ? -15.180 7.924 -6.323 1.00 96.31 93 SER A CA 1
ATOM 734 C C . SER A 1 93 ? -14.442 9.158 -5.771 1.00 96.31 93 SER A C 1
ATOM 736 O O . SER A 1 93 ? -15.048 10.220 -5.634 1.00 96.31 93 SER A O 1
ATOM 738 N N . GLY A 1 94 ? -13.166 9.038 -5.380 1.00 94.25 94 GLY A N 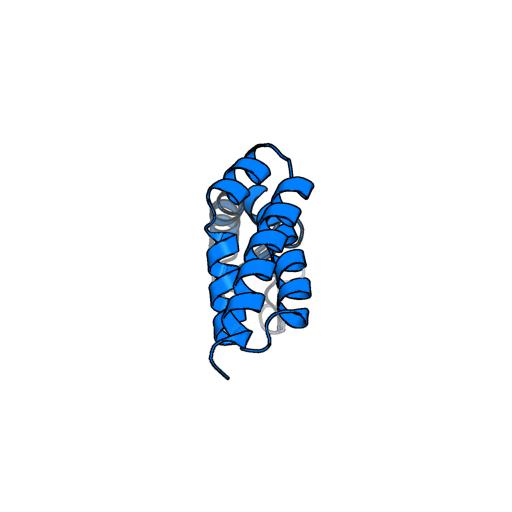1
ATOM 739 C CA . GLY A 1 94 ? -12.365 10.128 -4.802 1.00 94.25 94 GLY A CA 1
ATOM 740 C C . GLY A 1 94 ? -12.747 10.534 -3.368 1.00 94.25 94 GLY A C 1
ATOM 741 O O . GLY A 1 94 ? -12.228 11.513 -2.830 1.00 94.25 94 GLY A O 1
ATOM 742 N N . LYS A 1 95 ? -13.632 9.784 -2.705 1.00 97.25 95 LYS A N 1
ATOM 743 C CA . LYS A 1 95 ? -14.186 10.078 -1.373 1.00 97.25 95 LYS A CA 1
ATOM 744 C C . LYS A 1 95 ? -13.317 9.501 -0.253 1.00 97.25 95 LYS A C 1
ATOM 746 O O . LYS A 1 95 ? -13.743 8.648 0.525 1.00 97.25 95 LYS A O 1
ATOM 751 N N . ILE A 1 96 ? -12.083 9.991 -0.144 1.00 96.81 96 ILE A N 1
ATOM 752 C CA . ILE A 1 96 ? -11.090 9.491 0.826 1.00 96.81 96 ILE A CA 1
ATOM 753 C C . ILE A 1 96 ? -11.571 9.651 2.277 1.00 96.81 96 ILE A C 1
ATOM 755 O O . ILE A 1 96 ? -11.357 8.762 3.097 1.00 96.81 96 ILE A O 1
ATOM 759 N N . GLY A 1 97 ? -12.232 10.766 2.604 1.00 97.88 97 GLY A N 1
ATOM 760 C CA . GLY A 1 97 ? -12.762 11.004 3.952 1.00 97.88 97 GLY A CA 1
ATOM 761 C C . GLY A 1 97 ? -13.775 9.936 4.370 1.00 97.88 97 GLY A C 1
ATOM 762 O O . GLY A 1 97 ? -13.627 9.326 5.423 1.00 97.88 97 GLY A O 1
ATOM 763 N N . GLU A 1 98 ? -14.736 9.628 3.495 1.00 98.12 98 GLU A N 1
ATOM 764 C CA . GLU A 1 98 ? -15.730 8.577 3.744 1.00 98.12 98 GLU A CA 1
ATOM 765 C C . GLU A 1 98 ? -15.079 7.185 3.830 1.00 98.12 98 GLU A C 1
ATOM 767 O O . GLU A 1 98 ? -15.518 6.339 4.611 1.00 98.12 98 GLU A O 1
ATOM 772 N N . ALA A 1 99 ? -14.031 6.931 3.038 1.00 98.44 99 ALA A N 1
ATOM 773 C CA . ALA A 1 99 ? -13.266 5.686 3.088 1.00 98.44 99 ALA A CA 1
ATOM 774 C C . ALA A 1 99 ? -12.560 5.508 4.444 1.00 98.44 99 ALA A C 1
ATOM 776 O O . ALA A 1 99 ? -12.611 4.426 5.031 1.00 98.44 99 ALA A O 1
ATOM 777 N N . LYS A 1 100 ? -11.969 6.583 4.985 1.00 98.56 100 LYS A N 1
ATOM 778 C CA . LYS A 1 100 ? -11.379 6.592 6.332 1.00 98.56 100 LYS A CA 1
ATOM 779 C C . LYS A 1 100 ? -12.438 6.349 7.406 1.00 98.56 100 LYS A C 1
ATOM 781 O O . LYS A 1 100 ? -12.246 5.458 8.223 1.00 98.56 100 LYS A O 1
ATOM 786 N N . THR A 1 101 ? -13.578 7.039 7.359 1.00 98.44 101 THR A N 1
ATOM 787 C CA . THR A 1 101 ? -14.684 6.814 8.310 1.00 98.44 101 THR A CA 1
ATOM 788 C C . THR A 1 101 ? -15.210 5.375 8.263 1.00 98.44 101 THR A C 1
ATOM 790 O O . THR A 1 101 ? -15.493 4.776 9.299 1.00 98.44 101 THR A O 1
ATOM 793 N N . ALA A 1 102 ? -15.298 4.768 7.076 1.00 98.25 102 ALA A N 1
ATOM 794 C CA . ALA A 1 102 ? -15.670 3.360 6.951 1.00 98.25 102 ALA A CA 1
ATOM 795 C C . ALA A 1 102 ? -14.630 2.423 7.598 1.00 98.25 102 ALA A C 1
ATOM 797 O O . ALA A 1 102 ? -15.007 1.489 8.306 1.00 98.25 102 ALA A O 1
ATOM 798 N N . ALA A 1 103 ? -13.334 2.697 7.420 1.00 98.44 103 ALA A N 1
ATOM 799 C CA . ALA A 1 103 ? -12.265 1.950 8.082 1.00 98.44 103 ALA A CA 1
ATOM 800 C C . ALA A 1 103 ? -12.329 2.079 9.616 1.00 98.44 103 ALA A C 1
ATOM 802 O O . ALA A 1 103 ? -12.177 1.084 10.324 1.00 98.44 103 ALA A O 1
ATOM 803 N N . GLU A 1 104 ? -12.609 3.277 10.136 1.00 98.38 104 GLU A N 1
ATOM 804 C CA . GLU A 1 104 ? -12.798 3.522 11.573 1.00 98.38 104 GLU A CA 1
ATOM 805 C C . GLU A 1 104 ? -13.935 2.674 12.150 1.00 98.38 104 GLU A C 1
ATOM 807 O O . GLU A 1 104 ? -13.763 2.052 13.196 1.00 98.38 104 GLU A O 1
ATOM 812 N N . ALA A 1 105 ? -15.066 2.581 11.445 1.00 98.06 105 ALA A N 1
ATOM 813 C CA . ALA A 1 105 ? -16.200 1.765 11.874 1.00 98.06 105 ALA A CA 1
ATOM 814 C C . ALA A 1 105 ? -15.863 0.262 11.936 1.00 98.06 105 ALA A C 1
ATOM 816 O O . ALA A 1 105 ? -16.365 -0.447 12.809 1.00 98.06 105 ALA A O 1
ATOM 817 N N . ILE A 1 106 ? -15.012 -0.235 11.030 1.00 97.75 106 ILE A N 1
ATOM 818 C CA . ILE A 1 106 ? -14.525 -1.624 11.063 1.00 97.75 106 ILE A CA 1
ATOM 819 C C . ILE A 1 106 ? -13.617 -1.845 12.282 1.00 97.75 106 ILE A C 1
ATOM 821 O O . ILE A 1 106 ? -13.755 -2.855 12.972 1.00 97.75 106 ILE A O 1
ATOM 825 N N . ILE A 1 107 ? -12.726 -0.893 12.576 1.00 98.00 107 ILE A N 1
ATOM 826 C CA . ILE A 1 107 ? -11.833 -0.953 13.745 1.00 98.00 107 ILE A CA 1
ATOM 827 C C . ILE A 1 107 ? -12.635 -0.929 15.046 1.00 98.00 107 ILE A C 1
ATOM 829 O O . ILE A 1 107 ? -12.328 -1.696 15.955 1.00 98.00 107 ILE A O 1
ATOM 833 N N . GLU A 1 108 ? -13.677 -0.099 15.128 1.00 96.44 108 GLU A N 1
ATOM 834 C CA . GLU A 1 108 ? -14.516 -0.011 16.324 1.00 96.44 108 GLU A CA 1
ATOM 835 C C . GLU A 1 108 ? -15.165 -1.355 16.647 1.00 96.44 108 GLU A C 1
ATOM 837 O O . GLU A 1 108 ? -15.055 -1.853 17.766 1.00 96.44 108 GLU A O 1
ATOM 842 N N . LYS A 1 109 ? -15.755 -1.995 15.634 1.00 95.19 109 LYS A N 1
ATOM 843 C CA . LYS A 1 109 ? -16.347 -3.328 15.774 1.00 95.19 109 LYS A CA 1
ATOM 844 C C . LYS A 1 109 ? -15.314 -4.362 16.222 1.00 95.19 109 LYS A C 1
ATOM 846 O O . LYS A 1 109 ? -15.605 -5.155 17.107 1.00 95.19 109 LYS A O 1
ATOM 851 N N . ALA A 1 110 ? -14.113 -4.342 15.644 1.00 93.25 110 ALA A N 1
ATOM 852 C CA . ALA A 1 110 ? -13.050 -5.276 16.016 1.00 93.25 110 ALA A CA 1
ATOM 853 C C . ALA A 1 110 ? -12.571 -5.081 17.466 1.00 93.25 110 ALA A C 1
ATOM 855 O O . ALA A 1 110 ? -12.315 -6.062 18.156 1.00 93.25 110 ALA A O 1
ATOM 856 N N . SER A 1 111 ? -12.506 -3.836 17.950 1.00 91.62 111 SER A N 1
ATOM 857 C CA . SER A 1 111 ? -12.111 -3.547 19.335 1.00 91.62 111 SER A CA 1
ATOM 858 C C . SER A 1 111 ? -13.113 -4.057 20.378 1.00 91.62 111 SER A C 1
ATOM 860 O O . SER A 1 111 ? -12.705 -4.482 21.453 1.00 91.62 111 SER A O 1
ATOM 862 N N . GLN A 1 112 ? -14.411 -4.082 20.050 1.00 86.94 112 GLN A N 1
ATOM 863 C CA . GLN A 1 112 ? -15.468 -4.576 20.945 1.00 86.94 112 GLN A CA 1
ATOM 864 C C . GLN A 1 112 ? -15.504 -6.108 21.052 1.00 86.94 112 GLN A C 1
ATOM 866 O O . GLN A 1 112 ? -15.892 -6.644 22.085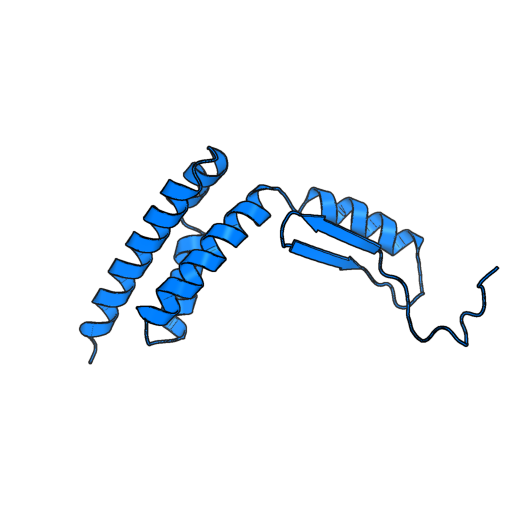 1.00 86.94 112 GLN A O 1
ATOM 871 N N . VAL A 1 113 ? -15.084 -6.823 20.004 1.00 77.06 113 VAL A N 1
ATOM 872 C CA . VAL A 1 113 ? -14.996 -8.296 20.024 1.00 77.06 113 VAL A CA 1
ATOM 873 C C . VAL A 1 113 ? -13.833 -8.765 20.904 1.00 77.06 113 VAL A C 1
ATOM 875 O O . VAL A 1 113 ? -13.902 -9.827 21.504 1.00 77.06 113 VAL A O 1
ATOM 878 N N . GLN A 1 114 ? -12.793 -7.944 21.065 1.00 60.09 114 GLN A N 1
ATOM 879 C CA . GLN A 1 114 ? -11.645 -8.283 21.904 1.00 60.09 114 GLN A CA 1
ATOM 880 C C . GLN A 1 114 ? -11.954 -8.311 23.413 1.00 60.09 114 GLN A C 1
ATOM 882 O O . GLN A 1 114 ? -11.189 -8.900 24.164 1.00 60.09 114 GLN A O 1
ATOM 887 N N . SER A 1 115 ? -13.044 -7.678 23.865 1.00 57.97 115 SER A N 1
ATOM 888 C CA . SER A 1 115 ? -13.420 -7.613 25.288 1.00 57.97 115 SER A CA 1
ATOM 889 C C . SER A 1 115 ? -14.304 -8.766 25.780 1.00 57.97 115 SER A C 1
ATOM 891 O O . SER A 1 115 ? -14.678 -8.759 26.947 1.00 57.97 115 SER A O 1
ATOM 893 N N . SER A 1 116 ? -14.697 -9.710 24.915 1.00 53.25 116 SER A N 1
ATOM 894 C CA . SER A 1 116 ? -15.554 -10.847 25.299 1.00 53.25 116 SER A CA 1
ATOM 895 C C . SER A 1 116 ? -14.806 -12.155 25.558 1.00 53.25 116 SER A C 1
ATOM 897 O O . SER A 1 116 ? -15.429 -13.101 26.033 1.00 53.25 116 SER A O 1
ATOM 899 N N . ASP A 1 117 ? -13.509 -12.206 25.242 1.00 51.53 117 ASP A N 1
ATOM 900 C CA . ASP A 1 117 ? -12.683 -13.420 25.319 1.00 51.53 117 ASP A CA 1
ATOM 901 C C . ASP A 1 117 ? -11.641 -13.376 26.464 1.00 51.53 117 ASP A C 1
ATOM 903 O O . ASP A 1 117 ? -10.822 -14.290 26.565 1.00 51.53 117 ASP A O 1
ATOM 907 N N . ASP A 1 118 ? -11.696 -12.347 27.325 1.00 43.12 118 ASP A N 1
ATOM 908 C CA . ASP A 1 118 ? -10.946 -12.229 28.594 1.00 43.12 118 ASP A CA 1
ATOM 909 C C . ASP A 1 118 ? -11.872 -12.417 29.812 1.00 43.12 118 ASP A C 1
ATOM 911 O O . ASP A 1 118 ? -12.950 -11.774 29.852 1.00 43.12 118 ASP A O 1
#

Foldseek 3Di:
DPPDPVPDPDDQFPWDDAAVDIDTHDDPPPDPPVRVVVSVVVVVVDDNLVVLLVVLLVLLLVVLVVQPVDPVLSVVLSVCLSPPVVLSVCVVVVNSVVSNVVSVVSSNVSSVVVVPPD

Radius of gyration: 20.22 Å; chains: 1; bounding box: 53×24×49 Å

pLDDT: mean 90.2, std 14.78, range [42.78, 98.56]

Secondary structure (DSSP, 8-state):
----GGG------EEEEETTEEEEE--TTS-HHHHHHHHHHHHTTS-HHHHHHHHHHHHHHHHHHHH---HHHHHHHHHHHHT-HHHHHHHHTT-HHHHHHHHHHHHHHHHHHTTS--

Sequence (118 aa):
AVDMPEICDFYSPAVFHRGSIRVGICTDGKSPIVSKVLKKRLSSQVTEMDSLNLEVQHHARELAKKKINNSSDRRDTLYKIFNDPGIHMKLESGKIGEAKTAAEAIIEKASQVQSSDD